Protein AF-A0A497T8E1-F1 (afdb_monomer)

Mean predicted aligned error: 5.61 Å

pLDDT: mean 90.98, std 7.96, range [63.91, 98.0]

Radius of gyration: 15.57 Å; Cα contacts (8 Å, |Δi|>4): 69; chains: 1; bounding box: 40×28×38 Å

Nearest PDB structures (foldseek):
  7naf-assembly1_u  TM=7.294E-01  e=3.733E-01  Saccharomyces cerevisiae BY4741
  8ev3-assembly1_u  TM=5.391E-01  e=7.988E-02  Schizosaccharomyces pombe
  7osa-assembly1_eL24  TM=7.412E-01  e=1.248E+00  Saccharomyces cerevisiae
  8euy-assembly1_u  TM=5.304E-01  e=3.491E-01  Schizosaccharomyces pombe
  5l6m-assembly2_L-2  TM=4.337E-01  e=1.866E+00  Caulobacter vibrioides CB15

Foldseek 3Di:
DADPPPRDDAAAAPQPRHGDDPPQDWDWDDPVVDIGIHSDPVSVVVVCVVVVVPDDDDDDDPDD

Sequence (64 aa):
MICSECEETIEKCDWCGEKFEKDMDVICYDTGISYLHFCCKECLYEYIEYYTTSATAIERRNHA

Secondary structure (DSSP, 8-state):
-B-TTT--B--B-TTT-PBPPTT---EEEE-SSSEEEESSHHHHHHHHHHHHHT----------

Solvent-accessible surface area (backbone atoms only — not comparable to full-atom values): 4217 Å² total; per-residue (Å²): 90,68,41,89,87,78,67,46,82,46,62,45,20,73,69,83,57,52,65,68,57,89,93,58,71,71,48,80,43,79,73,89,84,53,77,44,43,23,70,45,68,64,46,48,49,53,49,51,50,57,57,55,73,69,57,78,91,81,89,78,85,82,83,127

Structure (mmCIF, N/CA/C/O backbone):
data_AF-A0A497T8E1-F1
#
_entry.id   AF-A0A497T8E1-F1
#
loop_
_atom_site.group_PDB
_atom_site.id
_atom_site.type_symbol
_atom_site.label_atom_id
_atom_site.label_alt_id
_atom_site.label_comp_id
_atom_site.label_asym_id
_atom_site.label_entity_id
_atom_site.label_seq_id
_atom_site.pdbx_PDB_ins_code
_atom_site.Cartn_x
_atom_site.Cartn_y
_atom_site.Cartn_z
_atom_site.occupancy
_atom_site.B_iso_or_equiv
_atom_site.auth_seq_id
_atom_site.auth_comp_id
_atom_site.auth_asym_id
_atom_site.auth_atom_id
_atom_site.pdbx_PDB_model_num
ATOM 1 N N . MET A 1 1 ? -3.882 0.436 13.280 1.00 89.31 1 MET A N 1
ATOM 2 C CA . MET A 1 1 ? -4.773 -0.741 13.144 1.00 89.31 1 MET A CA 1
ATOM 3 C C . MET A 1 1 ? -3.981 -1.907 12.562 1.00 89.31 1 MET A C 1
ATOM 5 O O . MET A 1 1 ? -2.833 -1.695 12.202 1.00 89.31 1 MET A O 1
ATOM 9 N N . ILE A 1 2 ? -4.535 -3.119 12.523 1.00 92.06 2 ILE A N 1
ATOM 10 C CA . ILE A 1 2 ? -3.883 -4.278 11.887 1.00 92.06 2 ILE A CA 1
ATOM 11 C C . ILE A 1 2 ? -4.558 -4.496 10.533 1.00 92.06 2 ILE A C 1
ATOM 13 O O . ILE A 1 2 ? -5.789 -4.516 10.477 1.00 92.06 2 ILE A O 1
ATOM 17 N N . CYS A 1 3 ? -3.773 -4.610 9.464 1.00 92.81 3 CYS A N 1
ATOM 18 C CA . CYS A 1 3 ? -4.282 -4.963 8.143 1.00 92.81 3 CYS A CA 1
ATOM 19 C C . CYS A 1 3 ? -4.740 -6.427 8.143 1.00 92.81 3 CYS A C 1
ATOM 21 O O . CYS A 1 3 ? -3.985 -7.302 8.556 1.00 92.81 3 CYS A O 1
ATOM 23 N N . SER A 1 4 ? -5.959 -6.715 7.684 1.00 91.69 4 SER A N 1
ATOM 24 C CA . SER A 1 4 ? -6.477 -8.091 7.655 1.00 91.69 4 SER A CA 1
ATOM 25 C C . SER A 1 4 ? -5.842 -8.969 6.577 1.00 91.69 4 SER A C 1
ATOM 27 O O . SER A 1 4 ? -5.911 -10.186 6.692 1.00 91.69 4 SER A O 1
ATOM 29 N N . GLU A 1 5 ? -5.248 -8.366 5.543 1.00 94.31 5 GLU A N 1
ATOM 30 C CA . GLU A 1 5 ? -4.691 -9.093 4.395 1.00 94.31 5 GLU A CA 1
ATOM 31 C C . GLU A 1 5 ? -3.239 -9.528 4.621 1.00 94.31 5 GLU A C 1
ATOM 33 O O . GLU A 1 5 ? -2.884 -10.665 4.325 1.00 94.31 5 GLU A O 1
ATOM 38 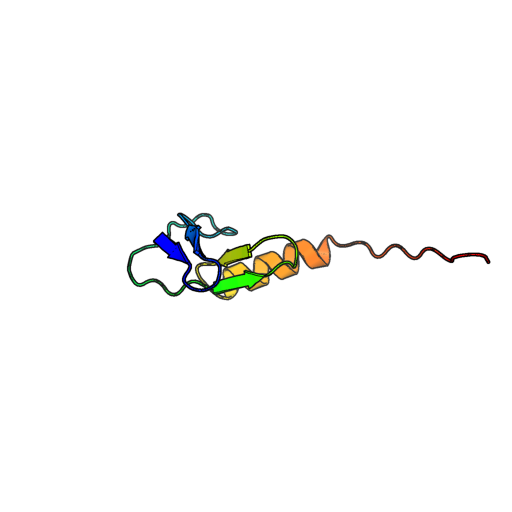N N . CYS A 1 6 ? -2.395 -8.642 5.160 1.00 95.75 6 CYS A N 1
ATOM 39 C CA . CYS A 1 6 ? -0.967 -8.914 5.370 1.00 95.75 6 CYS A CA 1
ATOM 40 C C . CYS A 1 6 ? -0.554 -8.999 6.848 1.00 95.75 6 CYS A C 1
ATOM 42 O O . CYS A 1 6 ? 0.619 -9.220 7.137 1.00 95.75 6 CYS A O 1
ATOM 44 N N . GLU A 1 7 ? -1.493 -8.797 7.779 1.00 95.44 7 GLU A N 1
ATOM 45 C CA . GLU A 1 7 ? -1.283 -8.830 9.237 1.00 95.44 7 GLU A CA 1
ATOM 46 C C . GLU A 1 7 ? -0.314 -7.760 9.787 1.00 95.44 7 GLU A C 1
ATOM 48 O O . GLU A 1 7 ? 0.006 -7.748 10.980 1.00 95.44 7 GLU A O 1
ATOM 53 N N . GLU A 1 8 ? 0.120 -6.803 8.960 1.00 94.25 8 GLU A N 1
ATOM 54 C CA . GLU A 1 8 ? 0.996 -5.713 9.388 1.00 94.25 8 GLU A CA 1
ATOM 55 C C . GLU A 1 8 ? 0.261 -4.678 10.256 1.00 94.25 8 GLU A C 1
ATOM 57 O O . GLU A 1 8 ? -0.930 -4.389 10.090 1.00 94.25 8 GLU A O 1
ATOM 62 N N . THR A 1 9 ? 0.999 -4.078 11.196 1.00 94.75 9 THR A N 1
ATOM 63 C CA . THR A 1 9 ? 0.504 -2.929 11.963 1.00 94.75 9 THR A CA 1
ATOM 64 C C . THR A 1 9 ? 0.661 -1.664 11.133 1.00 94.75 9 THR A C 1
ATOM 66 O O . THR A 1 9 ? 1.776 -1.260 10.816 1.00 94.75 9 THR A O 1
ATOM 69 N N . ILE A 1 10 ? -0.461 -1.017 10.836 1.00 94.69 10 ILE A N 1
ATOM 70 C CA . ILE A 1 10 ? -0.534 0.166 9.980 1.00 94.69 10 ILE A CA 1
ATOM 71 C C . ILE A 1 10 ? -1.043 1.373 10.767 1.00 94.69 10 ILE A C 1
ATOM 73 O O . ILE A 1 10 ? -1.978 1.272 11.569 1.00 94.69 10 ILE A O 1
ATOM 77 N N . GLU A 1 11 ? -0.440 2.535 10.541 1.00 95.94 11 GLU A N 1
ATOM 78 C CA . GLU A 1 11 ? -0.824 3.786 11.214 1.00 95.94 11 GLU A CA 1
ATOM 79 C C . GLU A 1 11 ? -1.323 4.854 10.243 1.00 95.94 11 GLU A C 1
ATOM 81 O O . GLU A 1 11 ? -2.217 5.629 10.586 1.00 95.94 11 GLU A O 1
ATOM 86 N N . LYS A 1 12 ? -0.755 4.900 9.037 1.00 97.31 12 LYS A N 1
ATOM 87 C CA . LYS A 1 12 ? -1.000 5.946 8.047 1.00 97.31 12 LYS A CA 1
ATOM 88 C C . LYS A 1 12 ? -0.903 5.403 6.629 1.00 97.31 12 LYS A C 1
ATOM 90 O O . LYS A 1 12 ? -0.209 4.415 6.411 1.00 97.31 12 LYS A O 1
ATOM 95 N N . CYS A 1 13 ? -1.553 6.087 5.695 1.00 97.44 13 CYS A N 1
ATOM 96 C CA . CYS A 1 13 ? -1.409 5.861 4.266 1.00 97.44 13 CYS A CA 1
ATOM 97 C C . CYS A 1 13 ? 0.060 6.016 3.853 1.00 97.44 13 CYS A C 1
ATOM 99 O O . CYS A 1 13 ? 0.692 7.030 4.169 1.00 97.44 13 CYS A O 1
ATOM 101 N N . ASP A 1 14 ? 0.582 5.038 3.116 1.00 97.31 14 ASP A N 1
ATOM 102 C CA . ASP A 1 14 ? 1.975 5.016 2.658 1.00 97.31 14 ASP A CA 1
ATOM 103 C C . ASP A 1 14 ? 2.270 6.059 1.570 1.00 97.31 14 ASP A C 1
ATOM 105 O O . ASP A 1 14 ? 3.432 6.354 1.294 1.00 97.31 14 ASP A O 1
ATOM 109 N N . TRP A 1 15 ? 1.226 6.661 0.988 1.00 97.25 15 TRP A N 1
ATOM 110 C CA . TRP A 1 15 ? 1.354 7.756 0.028 1.00 97.25 15 TRP A CA 1
ATOM 111 C C . TRP A 1 15 ? 1.144 9.134 0.658 1.00 97.25 15 TRP A C 1
ATOM 113 O O . TRP A 1 15 ? 2.093 9.899 0.816 1.00 97.25 15 TRP A O 1
ATOM 123 N N . CYS A 1 16 ? -0.092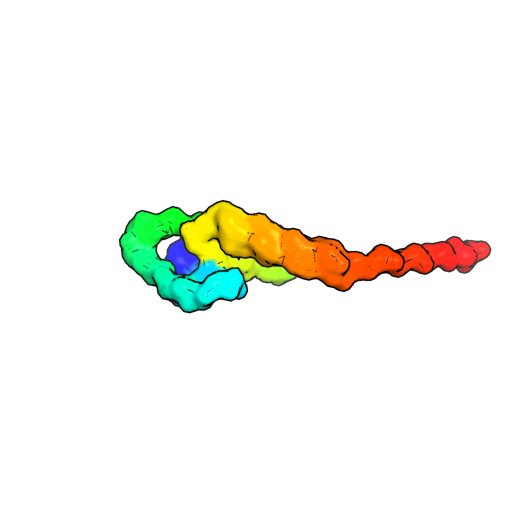 9.465 1.046 1.00 97.12 16 CYS A N 1
ATOM 124 C CA . CYS A 1 16 ? -0.434 10.814 1.508 1.00 97.12 16 CYS A CA 1
ATOM 125 C C . CYS A 1 16 ? -0.091 11.070 2.986 1.00 97.12 16 CYS A C 1
ATOM 127 O O . CYS A 1 16 ? -0.096 12.216 3.432 1.00 97.12 16 CYS A O 1
ATOM 129 N N . GLY A 1 17 ? 0.203 10.020 3.764 1.00 97.00 17 GLY A N 1
ATOM 130 C CA . GLY A 1 17 ? 0.537 10.126 5.185 1.00 97.00 17 GLY A CA 1
ATOM 131 C C . GLY A 1 17 ? -0.647 10.381 6.123 1.00 97.00 17 GLY A C 1
ATOM 132 O O . GLY A 1 17 ? -0.428 10.506 7.331 1.00 97.00 17 GLY A O 1
ATOM 133 N N . GLU A 1 18 ? -1.882 10.445 5.613 1.00 96.19 18 GLU A N 1
ATOM 134 C CA . GLU A 1 18 ? -3.082 10.537 6.449 1.00 96.19 18 GLU A CA 1
ATOM 135 C C . GLU A 1 18 ? -3.219 9.308 7.347 1.00 96.19 18 GLU A C 1
ATOM 137 O O . GLU A 1 18 ? -2.929 8.184 6.939 1.00 96.19 18 GLU A O 1
ATOM 142 N N . LYS A 1 19 ? -3.645 9.523 8.593 1.00 96.44 19 LYS A N 1
ATOM 143 C CA . LYS A 1 19 ? -3.811 8.438 9.562 1.00 96.44 19 LYS A CA 1
ATOM 144 C C . LYS A 1 19 ? -5.023 7.592 9.206 1.00 96.44 19 LYS A C 1
ATOM 146 O O . LYS A 1 19 ? -6.077 8.131 8.887 1.00 96.44 19 LYS A O 1
ATOM 151 N N . PHE A 1 20 ? -4.887 6.279 9.355 1.00 94.12 20 PHE A N 1
ATOM 152 C CA . PHE A 1 20 ? -6.038 5.393 9.258 1.00 94.12 20 PHE A CA 1
ATOM 153 C C . PHE A 1 20 ? -6.922 5.550 10.494 1.00 94.12 20 PHE A C 1
ATOM 155 O O . PHE A 1 20 ? -6.466 5.375 11.630 1.00 94.12 20 PHE A O 1
ATOM 162 N N . GLU A 1 21 ? -8.191 5.875 10.268 1.00 89.44 21 GLU A N 1
ATOM 163 C CA . GLU A 1 21 ? -9.207 5.889 11.315 1.00 89.44 21 GLU A CA 1
ATOM 164 C C . GLU A 1 21 ? -9.882 4.521 11.444 1.00 89.44 21 GLU A C 1
ATOM 166 O O . GLU A 1 21 ? -9.764 3.641 10.589 1.00 89.44 21 GLU A O 1
ATOM 171 N N . LYS A 1 22 ? -10.586 4.328 12.559 1.00 80.38 22 LYS A N 1
ATOM 172 C CA . LYS A 1 22 ? -11.377 3.121 12.779 1.00 80.38 22 LYS A CA 1
ATOM 173 C C . LYS A 1 22 ? -12.476 3.045 11.708 1.00 80.38 22 LYS A C 1
ATOM 175 O O . LYS A 1 22 ? -13.133 4.045 11.453 1.00 80.38 22 LYS A O 1
ATOM 180 N N . ASP A 1 23 ? -12.663 1.863 11.124 1.00 81.19 23 ASP A N 1
ATOM 181 C CA . ASP A 1 23 ? -13.672 1.566 10.091 1.00 81.19 23 ASP A CA 1
ATOM 182 C C . ASP A 1 23 ? -13.407 2.193 8.703 1.00 81.19 23 ASP A C 1
ATOM 184 O O . ASP A 1 23 ? -14.289 2.192 7.847 1.00 81.19 23 ASP A O 1
ATOM 188 N N . MET A 1 24 ? -12.193 2.694 8.449 1.00 85.19 24 MET A N 1
ATOM 189 C CA . MET A 1 24 ? -11.775 3.123 7.111 1.00 85.19 24 MET A CA 1
ATOM 190 C C . MET A 1 24 ? -11.415 1.913 6.236 1.00 85.19 24 MET A C 1
ATOM 192 O O . MET A 1 24 ? -10.708 1.008 6.685 1.00 85.19 24 MET A O 1
ATOM 196 N N . ASP A 1 25 ? -11.859 1.922 4.977 1.00 88.4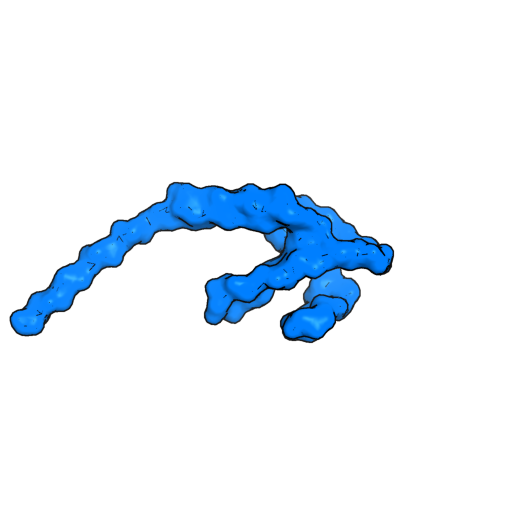4 25 ASP A N 1
ATOM 197 C CA . ASP A 1 25 ? -11.405 0.952 3.981 1.00 88.44 25 ASP A CA 1
ATOM 198 C C . ASP A 1 25 ? -9.917 1.175 3.682 1.00 88.44 25 ASP A C 1
ATOM 200 O O . ASP A 1 25 ? -9.484 2.288 3.378 1.00 88.44 25 ASP A O 1
ATOM 204 N N . VAL A 1 26 ? -9.129 0.102 3.755 1.00 95.19 26 VAL A N 1
ATOM 205 C CA . VAL A 1 26 ? -7.693 0.131 3.465 1.00 95.19 26 VAL A CA 1
ATOM 206 C C . VAL A 1 26 ? -7.414 -0.718 2.240 1.00 95.19 26 VAL A C 1
ATOM 208 O O . VAL A 1 26 ? -7.810 -1.880 2.165 1.00 95.19 26 VAL A O 1
ATOM 211 N N . ILE A 1 27 ? -6.687 -0.149 1.284 1.00 97.38 27 ILE A N 1
ATOM 212 C CA . ILE A 1 27 ? -6.196 -0.885 0.123 1.00 97.38 27 ILE A CA 1
ATOM 213 C C . ILE A 1 27 ? -4.818 -1.445 0.466 1.00 97.38 27 ILE A C 1
ATOM 215 O O . ILE A 1 27 ? -3.864 -0.679 0.584 1.00 97.38 27 ILE A O 1
ATOM 219 N N . CYS A 1 28 ? -4.718 -2.766 0.609 1.00 97.56 28 CYS A N 1
ATOM 220 C CA . CYS A 1 28 ? -3.449 -3.476 0.760 1.00 97.56 28 CYS A CA 1
ATOM 221 C C . CYS A 1 28 ? -2.897 -3.854 -0.624 1.00 97.56 28 CYS A C 1
ATOM 223 O O . CYS A 1 28 ? -3.552 -4.560 -1.393 1.00 97.56 28 CYS A O 1
ATOM 225 N N . TYR A 1 29 ? -1.711 -3.352 -0.958 1.00 97.06 29 TYR A N 1
ATOM 226 C CA . TYR A 1 29 ? -1.048 -3.540 -2.244 1.00 97.06 29 TYR A CA 1
ATOM 227 C C . TYR A 1 29 ? 0.261 -4.306 -2.062 1.00 97.06 29 TYR A C 1
ATOM 229 O O . TYR A 1 29 ? 1.191 -3.823 -1.417 1.00 97.06 29 TYR A O 1
ATOM 237 N N . ASP A 1 30 ? 0.337 -5.493 -2.656 1.00 96.25 30 ASP A N 1
ATOM 238 C CA . ASP A 1 30 ? 1.546 -6.313 -2.672 1.00 96.25 30 ASP A CA 1
ATOM 239 C C . ASP A 1 30 ? 2.517 -5.821 -3.759 1.00 96.25 30 ASP A C 1
ATOM 241 O O . ASP A 1 30 ? 2.204 -5.831 -4.952 1.00 96.25 30 ASP A O 1
ATOM 245 N N . THR A 1 31 ? 3.713 -5.392 -3.352 1.00 91.88 31 THR A N 1
ATOM 246 C CA . THR A 1 31 ? 4.789 -4.972 -4.272 1.00 91.88 31 THR A CA 1
ATOM 247 C C . THR A 1 31 ? 5.686 -6.135 -4.718 1.00 91.88 31 THR A C 1
ATOM 249 O O . THR A 1 31 ? 6.618 -5.934 -5.500 1.00 91.88 31 THR A O 1
ATOM 252 N N . GLY A 1 32 ? 5.452 -7.345 -4.202 1.00 92.19 32 GLY A N 1
ATOM 253 C CA . GLY A 1 32 ? 6.297 -8.531 -4.352 1.00 92.19 32 GLY A CA 1
ATOM 254 C C . GLY A 1 32 ? 7.493 -8.578 -3.391 1.00 92.19 32 GLY A C 1
ATOM 255 O O . GLY A 1 32 ? 8.189 -9.591 -3.335 1.00 92.19 32 GLY A O 1
ATOM 256 N N . ILE A 1 33 ? 7.750 -7.497 -2.644 1.00 92.50 33 ILE A N 1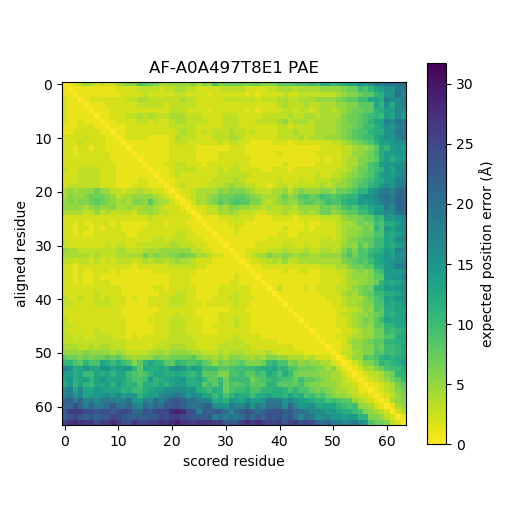
ATOM 257 C CA . ILE A 1 33 ? 8.824 -7.396 -1.637 1.00 92.50 33 ILE A CA 1
ATOM 258 C C . ILE A 1 33 ? 8.245 -7.025 -0.268 1.00 92.50 33 ILE A C 1
ATOM 260 O O . ILE A 1 33 ? 8.665 -7.569 0.751 1.00 92.50 33 ILE A O 1
ATOM 264 N N . SER A 1 34 ? 7.290 -6.099 -0.249 1.00 94.69 34 SER A N 1
ATOM 265 C CA . SER A 1 34 ? 6.559 -5.655 0.938 1.00 94.69 34 SER A CA 1
ATOM 266 C C . SER A 1 34 ? 5.110 -5.315 0.589 1.00 94.69 34 SER A C 1
ATOM 268 O O . SER A 1 34 ? 4.759 -5.190 -0.589 1.00 94.69 34 SER A O 1
ATOM 270 N N . TYR A 1 35 ? 4.288 -5.091 1.608 1.00 96.69 35 TYR A N 1
ATOM 271 C CA . TYR A 1 35 ? 2.943 -4.553 1.438 1.00 96.69 35 TYR A CA 1
ATOM 272 C C . TYR A 1 35 ? 2.942 -3.034 1.623 1.00 96.69 35 TYR A C 1
ATOM 274 O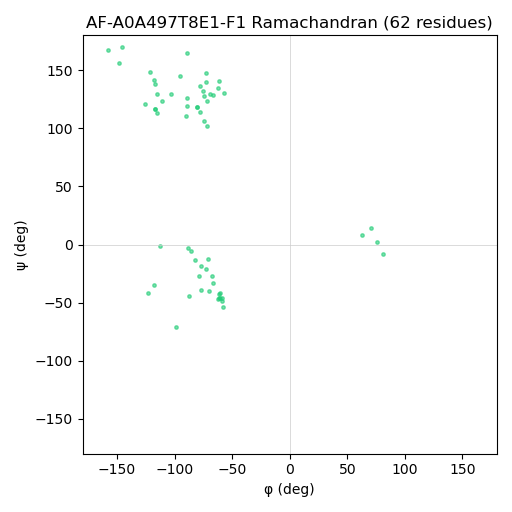 O . TYR A 1 35 ? 3.708 -2.493 2.418 1.00 96.69 35 TYR A O 1
ATOM 282 N N . LEU A 1 36 ? 2.095 -2.348 0.860 1.00 97.38 36 LEU A N 1
ATOM 283 C CA . LEU A 1 36 ? 1.794 -0.925 1.010 1.00 97.38 36 LEU A CA 1
ATOM 284 C C . LEU A 1 36 ? 0.297 -0.742 1.250 1.00 97.38 36 LEU A C 1
ATOM 286 O O . LEU A 1 36 ? -0.522 -1.509 0.744 1.00 97.38 36 LEU A O 1
ATOM 290 N N . HIS A 1 37 ? -0.065 0.287 2.002 1.00 98.00 37 HIS A N 1
ATOM 291 C CA . HIS A 1 37 ? -1.412 0.537 2.484 1.00 98.00 37 HIS A CA 1
ATOM 292 C C . HIS A 1 37 ? -1.871 1.936 2.092 1.00 98.00 37 HIS A C 1
ATOM 294 O O . HIS A 1 37 ? -1.279 2.942 2.488 1.00 98.00 37 HIS A O 1
ATOM 300 N N . PHE A 1 38 ? -2.973 2.009 1.349 1.00 97.62 38 PHE A N 1
ATOM 301 C CA . PHE A 1 38 ? -3.516 3.267 0.840 1.00 97.62 38 PHE A CA 1
ATOM 302 C C . PHE A 1 38 ? -4.920 3.532 1.388 1.00 97.62 38 PHE A C 1
ATOM 304 O O . PHE A 1 38 ? -5.731 2.612 1.504 1.00 97.62 38 PHE A O 1
ATOM 311 N N . CYS A 1 39 ? -5.215 4.797 1.705 1.00 95.88 39 CYS A N 1
ATOM 312 C CA . CYS A 1 39 ? -6.536 5.227 2.188 1.00 95.88 39 CYS A CA 1
ATOM 313 C C . CYS A 1 39 ? -7.590 5.351 1.079 1.00 95.88 39 CYS A C 1
ATOM 315 O O . CYS A 1 39 ? -8.783 5.363 1.364 1.00 95.88 39 CYS A O 1
ATOM 317 N N . CYS A 1 40 ? -7.174 5.440 -0.186 1.00 95.75 40 CYS A N 1
ATOM 318 C CA . CYS A 1 40 ? -8.073 5.527 -1.331 1.00 95.75 40 CYS A CA 1
ATOM 319 C C . CYS A 1 40 ? -7.386 5.081 -2.630 1.00 95.75 40 CYS A C 1
ATOM 321 O O . CYS A 1 40 ? -6.161 4.922 -2.691 1.00 95.75 40 CYS A O 1
ATOM 323 N N . LYS A 1 41 ? -8.185 4.876 -3.686 1.00 96.81 41 LYS A N 1
ATOM 324 C CA . LYS A 1 41 ? -7.683 4.450 -5.004 1.00 96.81 41 LYS A CA 1
ATOM 325 C C . LYS A 1 41 ? -6.822 5.522 -5.657 1.00 96.81 41 LYS A C 1
ATOM 327 O O . LYS A 1 41 ? -5.869 5.185 -6.348 1.00 96.81 41 LYS A O 1
ATOM 332 N N . GLU A 1 42 ? -7.140 6.787 -5.420 1.00 97.50 42 GLU A N 1
ATOM 333 C CA . GLU A 1 42 ? -6.379 7.930 -5.910 1.00 97.50 42 GLU A CA 1
ATOM 334 C C . GLU A 1 42 ? -4.933 7.871 -5.395 1.00 97.50 42 GLU A C 1
ATOM 336 O O . GLU A 1 42 ? -4.008 7.911 -6.200 1.00 97.50 42 GLU A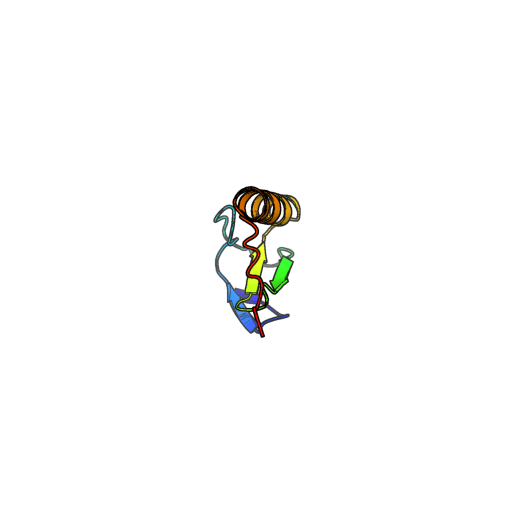 O 1
ATOM 341 N N . CYS A 1 43 ? -4.729 7.638 -4.090 1.00 97.44 43 CYS A N 1
ATOM 342 C CA . CYS A 1 43 ? -3.390 7.476 -3.510 1.00 97.44 43 CYS A CA 1
ATOM 343 C C . CYS A 1 43 ? -2.617 6.294 -4.117 1.00 97.44 43 CYS A C 1
ATOM 345 O O . CYS A 1 43 ? -1.424 6.412 -4.389 1.00 97.44 43 CYS A O 1
ATOM 347 N N . LEU A 1 44 ? -3.288 5.159 -4.344 1.00 97.38 44 LEU A N 1
ATOM 348 C CA . LEU A 1 44 ? -2.671 4.006 -5.007 1.00 97.38 44 LEU A CA 1
ATOM 349 C C . LEU A 1 44 ? -2.237 4.355 -6.440 1.00 97.38 44 LEU A C 1
ATOM 351 O O . LEU A 1 44 ? -1.130 4.012 -6.853 1.00 97.38 44 LEU A O 1
ATOM 355 N N . TYR A 1 45 ? -3.106 5.003 -7.216 1.00 96.31 45 TYR A N 1
ATOM 356 C CA . TYR A 1 45 ? -2.818 5.305 -8.616 1.00 96.31 45 TYR A CA 1
ATOM 357 C C . TYR A 1 45 ? -1.732 6.365 -8.775 1.00 96.31 45 TYR A C 1
ATOM 359 O O . TYR A 1 45 ? -0.851 6.170 -9.608 1.00 96.31 45 TYR A O 1
ATOM 367 N N . GLU A 1 46 ? -1.727 7.411 -7.949 1.00 96.25 46 GLU A N 1
ATOM 368 C CA . GLU A 1 46 ? -0.644 8.402 -7.934 1.00 96.25 46 GLU A CA 1
ATOM 369 C C . GLU A 1 46 ? 0.705 7.764 -7.576 1.00 96.25 46 GLU A C 1
ATOM 371 O O . GLU A 1 46 ? 1.709 8.038 -8.237 1.00 96.25 46 GLU A O 1
ATOM 376 N N . TYR A 1 47 ? 0.730 6.861 -6.586 1.00 95.25 47 TYR A N 1
ATOM 377 C CA . TYR A 1 47 ? 1.923 6.081 -6.254 1.00 95.25 47 TYR A CA 1
ATOM 378 C C . TYR A 1 47 ? 2.409 5.272 -7.468 1.00 95.25 47 TYR A C 1
ATOM 380 O O . TYR A 1 47 ? 3.566 5.392 -7.877 1.00 95.25 47 TYR A O 1
ATOM 388 N N . ILE A 1 48 ? 1.531 4.473 -8.087 1.00 94.12 48 ILE A N 1
ATOM 389 C CA . ILE A 1 48 ? 1.894 3.653 -9.254 1.00 94.12 48 ILE A CA 1
ATOM 390 C C . ILE A 1 48 ? 2.403 4.541 -10.393 1.00 94.12 48 ILE A C 1
ATOM 392 O O . ILE A 1 48 ? 3.439 4.235 -10.982 1.00 94.12 48 ILE A O 1
ATOM 396 N N . GLU A 1 49 ? 1.721 5.639 -10.707 1.00 94.00 49 GLU A N 1
ATOM 397 C CA . GLU A 1 49 ? 2.122 6.559 -11.773 1.00 94.00 49 GLU A CA 1
ATOM 398 C C . GLU A 1 49 ? 3.507 7.161 -11.503 1.00 94.00 49 GLU A C 1
ATOM 400 O O . GLU A 1 49 ? 4.376 7.134 -12.379 1.00 94.00 49 GLU A O 1
ATOM 405 N N . TYR A 1 50 ? 3.766 7.622 -10.280 1.00 91.62 50 TYR A N 1
ATOM 406 C CA . TYR A 1 50 ? 5.057 8.194 -9.897 1.00 91.62 50 TYR A CA 1
ATOM 407 C C . TYR A 1 50 ? 6.214 7.188 -10.036 1.00 91.62 50 TYR A C 1
ATOM 409 O O . TYR A 1 50 ? 7.272 7.495 -10.599 1.00 91.62 50 TYR A O 1
ATOM 417 N N . TYR A 1 51 ? 6.023 5.957 -9.557 1.00 87.06 51 TYR A N 1
ATOM 418 C CA . TYR A 1 51 ? 7.073 4.935 -9.595 1.00 87.06 51 TYR A CA 1
ATOM 419 C C . TYR A 1 51 ? 7.228 4.274 -10.970 1.00 87.06 51 TYR A C 1
ATOM 421 O O . TYR A 1 51 ? 8.325 3.849 -11.328 1.00 87.06 51 TYR A O 1
AT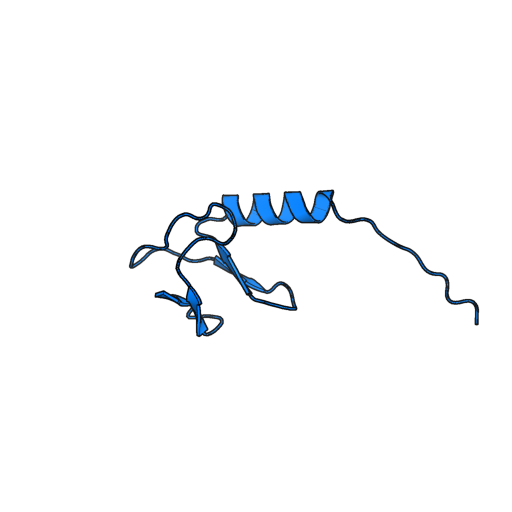OM 429 N N . THR A 1 52 ? 6.170 4.222 -11.781 1.00 86.12 52 THR A N 1
ATOM 430 C CA . THR A 1 52 ? 6.262 3.714 -13.160 1.00 86.12 52 THR A CA 1
ATOM 431 C C . THR A 1 52 ? 6.883 4.735 -14.106 1.00 86.12 52 THR A C 1
ATOM 433 O O . THR A 1 52 ? 7.706 4.359 -14.937 1.00 86.12 52 THR A O 1
ATOM 436 N N . THR A 1 53 ? 6.572 6.024 -13.960 1.00 80.12 53 THR A N 1
ATOM 437 C CA . THR A 1 53 ? 7.200 7.087 -14.768 1.00 80.12 53 THR A CA 1
ATOM 438 C C . THR A 1 53 ? 8.681 7.279 -14.454 1.00 80.12 53 THR A C 1
ATOM 440 O O . THR A 1 53 ? 9.448 7.671 -15.333 1.00 80.12 53 THR A O 1
ATOM 443 N N . SER A 1 54 ? 9.114 6.962 -13.233 1.00 77.38 54 SER A N 1
ATOM 444 C CA . SER A 1 54 ? 10.532 6.967 -12.853 1.00 77.38 54 SER A CA 1
ATOM 445 C C . SER A 1 54 ? 11.273 5.662 -13.182 1.00 77.38 54 SER A C 1
ATOM 447 O O . SER A 1 54 ? 12.498 5.598 -13.038 1.00 77.38 54 SER A O 1
ATOM 449 N N . ALA A 1 55 ? 10.580 4.627 -13.666 1.00 78.12 55 ALA A N 1
ATOM 450 C CA . ALA A 1 55 ? 11.205 3.357 -14.009 1.00 78.12 55 ALA A CA 1
ATOM 451 C C . ALA A 1 55 ? 11.985 3.443 -15.334 1.00 78.12 55 ALA A C 1
ATOM 453 O O . ALA A 1 55 ? 11.480 3.898 -16.358 1.00 78.12 55 ALA A O 1
ATOM 454 N N . THR A 1 56 ? 13.226 2.947 -15.338 1.00 79.44 56 THR A N 1
ATOM 455 C CA . THR A 1 56 ? 14.044 2.804 -16.554 1.00 79.44 56 THR A CA 1
ATOM 456 C C . THR A 1 56 ? 14.231 1.328 -16.885 1.00 79.44 56 THR A C 1
ATOM 458 O O . THR A 1 56 ? 14.749 0.564 -16.071 1.00 79.44 56 THR A O 1
ATOM 461 N N . ALA A 1 57 ? 13.842 0.921 -18.094 1.00 82.38 57 ALA A N 1
ATOM 462 C CA . ALA A 1 57 ? 14.087 -0.430 -18.585 1.00 82.38 57 ALA A CA 1
ATOM 463 C C . ALA A 1 57 ? 15.570 -0.604 -18.959 1.00 82.38 57 ALA A C 1
ATOM 465 O O . ALA A 1 57 ? 16.120 0.185 -19.728 1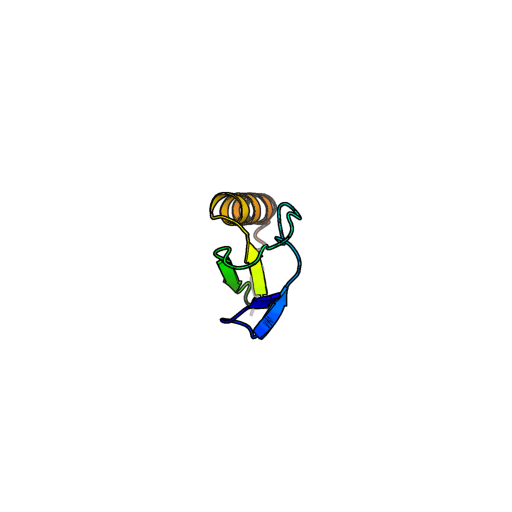.00 82.38 57 ALA A O 1
ATOM 466 N N . ILE A 1 58 ? 16.215 -1.651 -18.434 1.00 83.75 58 ILE A N 1
ATOM 467 C CA . ILE A 1 58 ? 17.601 -2.010 -18.763 1.00 83.75 58 ILE A CA 1
ATOM 468 C C . ILE A 1 58 ? 17.594 -3.368 -19.465 1.00 83.75 58 ILE A C 1
ATOM 470 O O . ILE A 1 58 ? 17.300 -4.391 -18.850 1.00 83.75 58 ILE A O 1
ATOM 474 N N . GLU A 1 59 ? 17.959 -3.391 -20.745 1.00 86.38 59 GLU A N 1
ATOM 475 C CA . GLU A 1 59 ? 18.159 -4.630 -21.496 1.00 86.38 59 GLU A CA 1
ATOM 476 C C . GLU A 1 59 ? 19.618 -5.097 -21.349 1.00 86.38 59 GLU A C 1
ATOM 478 O O . GLU A 1 59 ? 20.554 -4.346 -21.635 1.00 86.38 59 GLU A O 1
ATOM 483 N N . ARG A 1 60 ? 19.838 -6.347 -20.920 1.00 81.31 60 ARG A N 1
ATOM 484 C CA . ARG A 1 60 ? 21.155 -7.002 -20.984 1.00 81.31 60 ARG A CA 1
ATOM 485 C C . ARG A 1 60 ? 21.070 -8.207 -21.910 1.00 81.31 60 ARG A C 1
ATOM 487 O O . ARG A 1 60 ? 20.358 -9.163 -21.620 1.00 81.31 60 ARG A O 1
ATOM 494 N N . ARG A 1 61 ? 21.816 -8.177 -23.017 1.00 79.38 61 ARG A N 1
ATOM 495 C CA . ARG A 1 61 ? 21.975 -9.346 -23.891 1.00 79.38 61 ARG A CA 1
ATOM 496 C C . ARG A 1 61 ? 22.982 -10.299 -23.259 1.00 79.38 61 ARG A C 1
ATOM 498 O O . ARG A 1 61 ? 24.159 -9.964 -23.142 1.00 79.38 61 ARG A O 1
ATOM 505 N N . ASN A 1 62 ? 22.520 -11.480 -22.864 1.00 73.81 62 ASN A N 1
ATOM 506 C CA . ASN A 1 62 ? 23.406 -12.575 -22.489 1.00 73.81 62 ASN A CA 1
ATOM 507 C C . ASN A 1 62 ? 24.057 -13.105 -23.771 1.00 73.81 62 ASN A C 1
ATOM 509 O O . ASN A 1 62 ? 23.413 -13.801 -24.554 1.00 73.81 62 ASN A O 1
ATOM 513 N N . HIS A 1 63 ? 25.312 -12.733 -24.014 1.00 64.81 63 HIS A N 1
ATOM 514 C CA . HIS A 1 63 ? 26.132 -13.416 -25.007 1.00 64.81 63 HIS A CA 1
ATOM 515 C C . HIS A 1 63 ? 26.554 -14.763 -24.407 1.00 64.81 63 HIS A C 1
ATOM 517 O O . HIS A 1 63 ? 27.343 -14.789 -23.462 1.00 64.81 63 HIS A O 1
ATOM 523 N N . ALA A 1 64 ? 25.944 -15.840 -24.906 1.00 63.91 64 ALA A N 1
ATOM 524 C CA . ALA A 1 64 ? 26.392 -17.216 -24.698 1.00 63.91 64 ALA A CA 1
ATOM 525 C C . ALA A 1 64 ? 27.590 -17.535 -25.602 1.00 63.91 64 ALA A C 1
ATOM 527 O O . ALA A 1 64 ? 27.653 -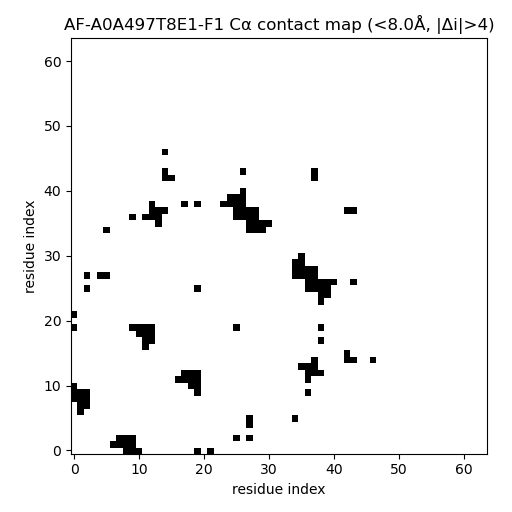16.950 -26.711 1.00 63.91 64 ALA A O 1
#